Protein AF-X1BE67-F1 (afdb_monomer_lite)

Secondary structure (DSSP, 8-state):
-PPPTT-TTPEEE-TTS-EEEEE-SPPPTT-----EEEHHHHHHHHHHHT-

InterPro domains:
  IPR009003 Peptidase S1, PA clan [SSF50494] (5-33)

Foldseek 3Di:
DQFAVVQAQPFDADPVRDGQWGFHDRDDVPPSDTDTDGPVVVVVVVVVVVD

Organism: NCBI:txid412755

Sequence (51 aa):
AEGAHGSSGGPLLNKLGRIIGICVTGPVPGGGVTLCVSVVDIQVALEEYNS

pLDDT: mean 83.52, std 15.03, range [45.56, 97.75]

Radius of gyration: 12.47 Å; chains: 1; bounding box: 31×25×29 Å

Structure (mmCIF, N/CA/C/O backbone):
data_AF-X1BE67-F1
#
_entry.id   AF-X1BE67-F1
#
loop_
_atom_site.group_PDB
_atom_site.id
_atom_site.type_symbol
_atom_site.label_atom_id
_atom_site.label_alt_id
_atom_site.label_comp_id
_atom_site.label_asym_id
_atom_site.label_entity_id
_atom_site.label_seq_id
_atom_site.pdbx_PDB_ins_code
_atom_site.Cartn_x
_atom_site.Cartn_y
_atom_site.Cartn_z
_atom_site.occupancy
_atom_site.B_iso_or_equiv
_atom_site.auth_seq_id
_atom_site.auth_comp_id
_atom_site.auth_asym_id
_atom_site.auth_atom_id
_atom_site.pdbx_PDB_model_num
ATOM 1 N N . ALA A 1 1 ? 5.133 -7.546 -10.510 1.00 45.56 1 ALA A N 1
ATOM 2 C CA . ALA A 1 1 ? 5.469 -6.451 -11.433 1.00 45.56 1 ALA A CA 1
ATOM 3 C C . ALA A 1 1 ? 5.889 -5.275 -10.575 1.00 45.56 1 ALA A C 1
ATOM 5 O O . ALA A 1 1 ? 5.149 -4.936 -9.658 1.00 45.56 1 ALA A O 1
ATOM 6 N N . GLU A 1 2 ? 7.088 -4.745 -10.792 1.00 47.88 2 GLU A N 1
ATOM 7 C CA . GLU A 1 2 ? 7.514 -3.484 -10.180 1.00 47.88 2 GLU A CA 1
ATOM 8 C C . GLU A 1 2 ? 6.515 -2.398 -10.608 1.00 47.88 2 GLU A C 1
ATOM 10 O O . GLU A 1 2 ? 6.049 -2.426 -11.751 1.00 47.88 2 GLU A O 1
ATOM 15 N N . GLY A 1 3 ? 6.093 -1.517 -9.695 1.00 54.03 3 GLY A N 1
ATOM 16 C CA . GLY A 1 3 ? 5.122 -0.475 -10.036 1.00 54.03 3 GLY A CA 1
ATOM 17 C C . GLY A 1 3 ? 5.591 0.339 -11.250 1.00 54.03 3 GLY A C 1
ATOM 18 O O . GLY A 1 3 ? 6.774 0.570 -11.450 1.00 54.03 3 GLY A O 1
ATOM 19 N N . ALA A 1 4 ? 4.690 0.767 -12.120 1.00 59.97 4 ALA A N 1
ATOM 20 C CA . ALA A 1 4 ? 5.050 1.751 -13.136 1.00 59.97 4 ALA A CA 1
ATOM 21 C C . ALA A 1 4 ? 4.778 3.159 -12.592 1.00 59.97 4 ALA A C 1
ATOM 23 O O . ALA A 1 4 ? 4.064 3.332 -11.601 1.00 59.97 4 ALA A O 1
ATOM 24 N N . HIS A 1 5 ? 5.280 4.189 -13.272 1.00 58.34 5 HIS A N 1
ATOM 25 C CA . HIS A 1 5 ? 4.696 5.521 -13.115 1.00 58.34 5 HIS A CA 1
ATOM 26 C C . HIS A 1 5 ? 3.179 5.408 -13.354 1.00 58.34 5 HIS A C 1
ATOM 28 O O . HIS A 1 5 ? 2.756 4.804 -14.338 1.00 58.34 5 HIS A O 1
ATOM 34 N N . GLY A 1 6 ? 2.369 5.918 -12.421 1.00 61.31 6 GLY A N 1
ATOM 35 C CA . GLY A 1 6 ? 0.912 5.721 -12.423 1.00 61.31 6 GLY A CA 1
ATOM 36 C C . GLY A 1 6 ? 0.399 4.558 -11.562 1.00 61.31 6 GLY A C 1
ATOM 37 O O . GLY A 1 6 ? -0.802 4.326 -11.536 1.00 61.31 6 GLY A O 1
ATOM 38 N N . SER A 1 7 ? 1.258 3.854 -10.811 1.00 68.75 7 SER A N 1
ATOM 39 C CA . SER A 1 7 ? 0.820 2.832 -9.841 1.00 68.75 7 SER A CA 1
ATOM 40 C C . SER A 1 7 ? 0.250 3.399 -8.535 1.00 68.75 7 SER A C 1
ATOM 42 O O . SER A 1 7 ? -0.192 2.625 -7.688 1.00 68.75 7 SER A O 1
ATOM 44 N N . SER A 1 8 ? 0.289 4.722 -8.337 1.00 76.50 8 SER A N 1
ATOM 45 C CA . SER A 1 8 ? -0.287 5.365 -7.150 1.00 76.50 8 SER A CA 1
ATOM 46 C C . SER A 1 8 ? -1.803 5.157 -7.115 1.00 76.50 8 SER A C 1
ATOM 48 O O . SER A 1 8 ? -2.478 5.327 -8.129 1.00 76.50 8 SER A O 1
ATOM 50 N N . GLY A 1 9 ? -2.325 4.732 -5.965 1.00 81.88 9 GLY A N 1
ATOM 51 C CA . GLY A 1 9 ? -3.724 4.329 -5.794 1.00 81.88 9 GLY A CA 1
ATOM 52 C C . GLY A 1 9 ? -4.033 2.891 -6.232 1.00 81.88 9 GLY A C 1
ATOM 53 O O . GLY A 1 9 ? -5.155 2.428 -6.040 1.00 81.88 9 GLY A O 1
ATOM 54 N N . GLY A 1 10 ? -3.063 2.156 -6.789 1.00 88.56 10 GLY A N 1
ATOM 55 C CA . GLY A 1 10 ? -3.236 0.751 -7.164 1.00 88.56 10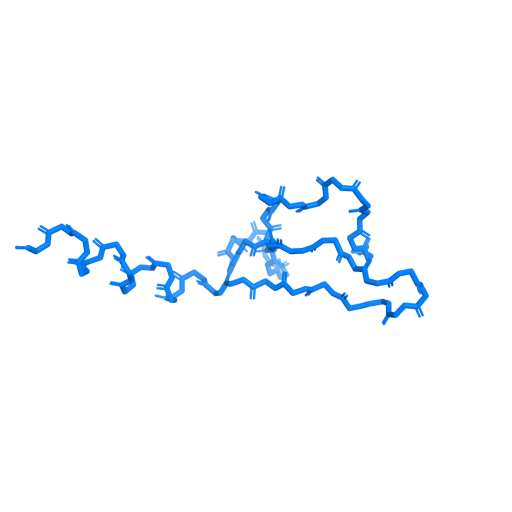 GLY A CA 1
ATOM 56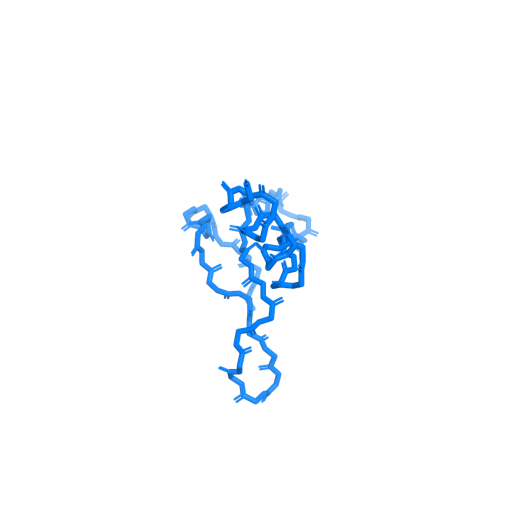 C C . GLY A 1 10 ? -3.284 -0.194 -5.951 1.00 88.56 10 GLY A C 1
ATOM 57 O O . GLY A 1 10 ? -2.611 0.066 -4.948 1.00 88.56 10 GLY A O 1
ATOM 58 N N . PRO A 1 11 ? -4.035 -1.310 -6.018 1.00 91.62 11 PRO A N 1
ATOM 59 C CA . PRO A 1 11 ? -4.118 -2.263 -4.917 1.00 91.62 11 PRO A CA 1
ATOM 60 C C . PRO A 1 11 ? -2.859 -3.137 -4.820 1.00 91.62 11 PRO A C 1
ATOM 62 O O . PRO A 1 11 ? -2.411 -3.718 -5.811 1.00 91.62 11 PRO A O 1
ATOM 65 N N . LEU A 1 12 ? -2.339 -3.310 -3.604 1.00 91.25 12 LEU A N 1
ATOM 66 C CA . LEU A 1 12 ? -1.369 -4.356 -3.284 1.00 91.25 12 LEU A CA 1
ATO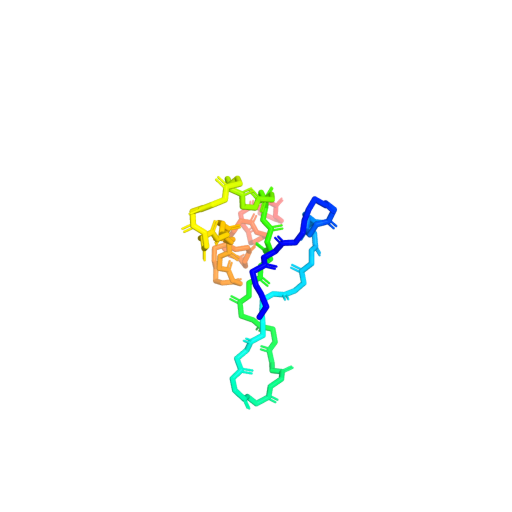M 67 C C . LEU A 1 12 ? -2.129 -5.646 -2.964 1.00 91.25 12 LEU A C 1
ATOM 69 O O . LEU A 1 12 ? -2.921 -5.686 -2.021 1.00 91.25 12 LEU A O 1
ATOM 73 N N . LEU A 1 13 ? -1.886 -6.699 -3.743 1.00 94.25 13 LEU A N 1
ATOM 74 C CA . LEU A 1 13 ? -2.577 -7.982 -3.617 1.00 94.25 13 LEU A CA 1
ATOM 75 C C . LEU A 1 13 ? -1.668 -9.055 -3.013 1.00 94.25 13 LEU A C 1
ATOM 77 O O . LEU A 1 13 ? -0.482 -9.134 -3.332 1.00 94.25 13 LEU A O 1
ATOM 81 N N . ASN A 1 14 ? -2.232 -9.929 -2.180 1.00 95.06 14 ASN A N 1
ATOM 82 C CA . ASN A 1 14 ? -1.546 -11.143 -1.736 1.00 95.06 14 ASN A CA 1
ATOM 83 C C . ASN A 1 14 ? -1.686 -12.290 -2.757 1.00 95.06 14 ASN A C 1
ATOM 85 O O . ASN A 1 14 ? -2.377 -12.176 -3.768 1.00 95.06 14 ASN A O 1
ATOM 89 N N . LYS A 1 15 ? -1.082 -13.448 -2.456 1.00 95.31 15 LYS A N 1
ATOM 90 C CA . LYS A 1 15 ? -1.114 -14.651 -3.313 1.00 95.31 15 LYS A CA 1
ATOM 91 C C . LYS A 1 15 ? -2.514 -15.203 -3.633 1.00 95.31 15 LYS A C 1
ATOM 93 O O . LYS A 1 15 ? -2.638 -16.057 -4.500 1.00 95.31 15 LYS A O 1
ATOM 98 N N . LEU A 1 16 ? -3.545 -14.768 -2.909 1.00 97.75 16 LEU A N 1
ATOM 99 C CA . LEU A 1 16 ? -4.940 -15.166 -3.111 1.00 97.75 16 LEU A CA 1
ATOM 100 C C . LEU A 1 16 ? -5.749 -14.091 -3.855 1.00 97.75 16 LEU A C 1
ATOM 102 O O . LEU A 1 16 ? -6.967 -14.211 -3.944 1.00 97.75 16 LEU A O 1
ATOM 106 N N . GLY A 1 17 ? -5.108 -13.014 -4.322 1.00 94.81 17 GLY A N 1
ATOM 107 C CA . GLY A 1 17 ? -5.785 -11.886 -4.964 1.00 94.81 17 GLY A CA 1
ATOM 108 C C . GLY A 1 17 ? -6.542 -10.971 -3.997 1.00 94.81 17 GLY A C 1
ATOM 109 O O . GLY A 1 17 ? -7.355 -10.166 -4.440 1.00 94.81 17 GLY A O 1
ATOM 110 N N . ARG A 1 18 ? -6.305 -11.073 -2.681 1.00 96.25 18 ARG A N 1
ATOM 111 C CA . ARG A 1 18 ? -6.933 -10.183 -1.689 1.00 96.25 18 ARG A CA 1
ATOM 112 C C . ARG A 1 18 ? -6.113 -8.910 -1.520 1.00 96.25 18 ARG A C 1
ATOM 114 O O . ARG A 1 18 ? -4.886 -8.991 -1.467 1.00 96.25 18 ARG A O 1
ATOM 121 N N . ILE A 1 19 ? -6.793 -7.775 -1.371 1.00 94.56 19 ILE A N 1
ATOM 122 C CA . ILE A 1 19 ? -6.167 -6.477 -1.097 1.00 94.56 19 ILE A CA 1
ATOM 123 C C . ILE A 1 19 ? -5.567 -6.492 0.310 1.00 94.56 19 ILE A C 1
ATOM 125 O O . ILE A 1 19 ? -6.248 -6.827 1.277 1.00 94.56 19 ILE A O 1
ATOM 129 N N . ILE A 1 20 ? -4.290 -6.134 0.407 1.00 96.12 20 ILE A N 1
ATOM 130 C CA . ILE A 1 20 ? -3.542 -6.006 1.665 1.00 96.12 20 ILE A CA 1
ATOM 131 C C . ILE A 1 20 ? -2.943 -4.605 1.859 1.00 96.12 20 ILE A C 1
ATOM 133 O O . ILE A 1 20 ? -2.368 -4.326 2.906 1.00 96.12 20 ILE A O 1
ATOM 137 N N . GLY A 1 21 ? -3.086 -3.715 0.876 1.00 94.44 21 GLY A N 1
ATOM 138 C CA . GLY A 1 21 ? -2.614 -2.338 0.963 1.00 94.44 21 GLY A CA 1
ATOM 139 C C . GLY A 1 21 ? -2.858 -1.545 -0.317 1.00 94.44 21 GLY A C 1
ATOM 140 O O . GLY A 1 21 ? -3.420 -2.070 -1.283 1.00 94.44 21 GLY A O 1
ATOM 141 N N . ILE A 1 22 ? -2.416 -0.290 -0.323 1.00 92.06 22 ILE A N 1
ATOM 142 C CA . ILE A 1 22 ? -2.499 0.627 -1.468 1.00 92.06 22 ILE A CA 1
ATOM 143 C C . ILE A 1 22 ? -1.106 1.175 -1.766 1.00 92.06 22 ILE A C 1
ATOM 145 O O . ILE A 1 22 ? -0.416 1.655 -0.867 1.00 92.06 22 ILE A O 1
ATOM 149 N N . CYS A 1 23 ? -0.691 1.118 -3.027 1.00 89.81 23 CYS A N 1
ATOM 150 C CA . CYS A 1 23 ? 0.562 1.704 -3.489 1.00 89.81 23 CYS A CA 1
ATOM 151 C C . CYS A 1 23 ? 0.471 3.237 -3.441 1.00 89.81 23 CYS A C 1
ATOM 153 O O . CYS A 1 23 ? -0.445 3.816 -4.025 1.00 89.81 23 CYS A O 1
ATOM 155 N N . VAL A 1 24 ? 1.424 3.906 -2.789 1.00 85.62 24 VAL A N 1
ATOM 156 C CA . VAL A 1 24 ? 1.394 5.374 -2.593 1.00 85.62 24 VAL A CA 1
ATOM 157 C C . VAL A 1 24 ? 2.444 6.129 -3.398 1.00 85.62 24 VAL A C 1
ATOM 159 O O . VAL A 1 24 ? 2.280 7.313 -3.677 1.00 85.62 24 VAL A O 1
ATOM 162 N N . THR A 1 25 ? 3.496 5.444 -3.838 1.00 77.06 25 THR A N 1
ATOM 163 C CA . THR A 1 25 ? 4.520 6.012 -4.720 1.00 77.06 25 THR A CA 1
ATOM 164 C C . THR A 1 25 ? 4.756 5.088 -5.902 1.00 77.06 25 THR A C 1
ATOM 166 O O . THR A 1 25 ? 4.643 3.869 -5.775 1.00 77.06 25 THR A O 1
ATOM 169 N N . GLY A 1 26 ? 5.121 5.655 -7.051 1.00 64.69 26 GLY 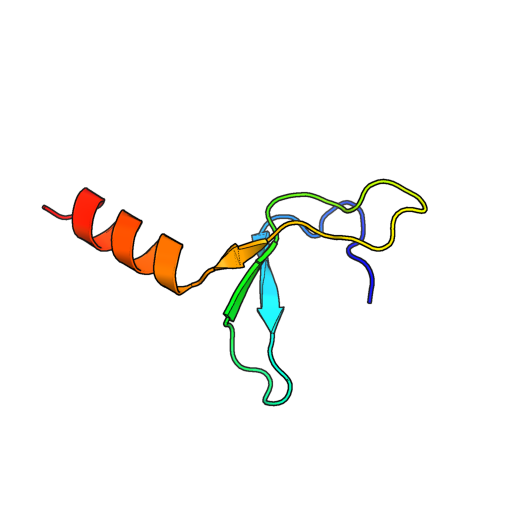A N 1
ATOM 170 C CA . GLY A 1 26 ? 5.789 4.873 -8.090 1.00 64.69 26 GLY A CA 1
ATOM 171 C C . GLY A 1 26 ? 7.162 4.422 -7.578 1.00 64.69 26 GLY A C 1
ATOM 172 O O . GLY A 1 26 ? 7.736 5.106 -6.722 1.00 64.69 26 GLY A O 1
ATOM 173 N N . PRO A 1 27 ? 7.699 3.280 -8.032 1.00 65.44 27 PRO A N 1
ATOM 174 C CA . PRO A 1 27 ? 9.047 2.898 -7.653 1.00 65.44 27 PRO A CA 1
ATOM 175 C C . PRO A 1 27 ? 10.060 3.897 -8.200 1.00 65.44 27 PRO A C 1
ATOM 177 O O . PRO A 1 27 ? 9.874 4.497 -9.262 1.00 65.44 27 PRO A O 1
ATOM 180 N N . VAL A 1 28 ? 11.170 4.029 -7.481 1.00 66.56 28 VAL A N 1
ATOM 181 C CA . VAL A 1 28 ? 12.354 4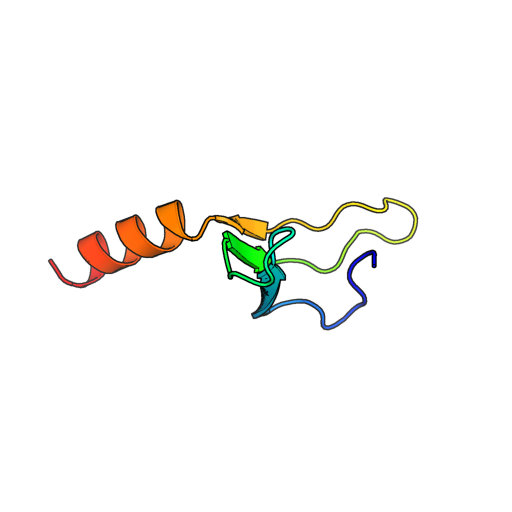.707 -8.004 1.00 66.56 28 VAL A CA 1
ATOM 182 C C . VAL A 1 28 ? 12.868 3.894 -9.204 1.00 66.56 28 VAL A C 1
ATOM 184 O O . VAL A 1 28 ? 13.016 2.673 -9.069 1.00 66.56 28 VAL A O 1
ATOM 187 N N . PRO A 1 29 ? 13.136 4.515 -10.372 1.00 64.12 29 PRO A N 1
ATOM 188 C CA . PRO A 1 29 ? 13.665 3.805 -11.535 1.00 64.12 29 PRO A CA 1
ATOM 189 C C . PRO A 1 29 ? 14.912 2.982 -11.182 1.00 64.12 29 PRO A C 1
ATOM 191 O O . PRO A 1 29 ? 15.868 3.512 -10.622 1.00 64.12 29 PRO A O 1
ATOM 194 N N . GLY A 1 30 ? 14.887 1.682 -11.490 1.00 66.31 30 GLY A N 1
ATOM 195 C CA . GLY A 1 30 ? 15.981 0.744 -11.200 1.00 66.31 30 GLY A CA 1
ATOM 196 C C . GLY A 1 30 ? 16.031 0.199 -9.766 1.00 66.31 30 GLY A C 1
ATOM 197 O O . GLY A 1 30 ? 16.911 -0.601 -9.466 1.00 66.31 30 GLY A O 1
ATOM 198 N N . GLY A 1 31 ? 15.111 0.609 -8.884 1.00 67.44 31 GLY A N 1
ATOM 199 C CA . GLY A 1 31 ? 15.096 0.188 -7.479 1.00 67.44 31 GLY A CA 1
ATOM 200 C C . GLY A 1 31 ? 14.231 -1.037 -7.170 1.00 67.44 31 GLY A C 1
ATOM 201 O O . GLY A 1 31 ? 14.411 -1.639 -6.119 1.00 67.44 31 GLY A O 1
ATOM 202 N N . GLY A 1 32 ? 13.272 -1.389 -8.031 1.00 71.50 32 GLY A N 1
ATOM 203 C CA . GLY A 1 32 ? 12.377 -2.542 -7.854 1.00 71.50 32 GLY A CA 1
ATOM 204 C C . GLY A 1 32 ? 11.491 -2.552 -6.602 1.00 71.50 32 GLY A C 1
ATOM 205 O O . GLY A 1 32 ? 10.827 -3.545 -6.313 1.00 71.50 32 GLY A O 1
ATOM 206 N N . VAL A 1 33 ? 11.441 -1.440 -5.865 1.00 76.12 33 VAL A N 1
ATOM 207 C CA . VAL A 1 33 ? 10.682 -1.294 -4.618 1.00 76.12 33 VAL A CA 1
ATOM 208 C C . VAL A 1 33 ? 9.588 -0.247 -4.792 1.00 76.12 33 VAL A C 1
ATOM 210 O O . VAL A 1 33 ? 9.850 0.884 -5.196 1.00 76.12 33 VAL A O 1
ATOM 213 N N . THR A 1 34 ? 8.360 -0.612 -4.429 1.00 81.44 34 THR A N 1
ATOM 214 C CA . THR A 1 34 ? 7.186 0.269 -4.403 1.00 81.44 34 THR A CA 1
ATOM 215 C C . THR A 1 34 ? 6.709 0.421 -2.960 1.00 81.44 34 THR A C 1
ATOM 217 O O . THR A 1 34 ? 6.491 -0.582 -2.281 1.00 81.44 34 THR A O 1
ATOM 220 N N . LEU A 1 35 ? 6.527 1.658 -2.483 1.00 85.69 35 LEU A N 1
ATOM 221 C CA . LEU A 1 35 ? 5.971 1.890 -1.146 1.00 85.69 35 LEU A CA 1
ATOM 222 C C . LEU A 1 35 ? 4.451 1.749 -1.177 1.00 85.69 35 LEU A C 1
ATOM 224 O O . LEU A 1 35 ? 3.774 2.308 -2.046 1.00 85.69 35 LEU A O 1
ATOM 228 N N . CYS A 1 36 ? 3.933 1.022 -0.195 1.00 90.06 36 CYS A N 1
ATOM 229 C CA . CYS A 1 36 ? 2.512 0.781 -0.006 1.00 90.06 36 CYS A CA 1
ATOM 230 C C . CYS A 1 36 ? 2.131 1.084 1.442 1.00 90.06 36 CYS A C 1
ATOM 232 O O . CYS A 1 36 ? 2.930 0.844 2.346 1.00 90.06 36 CYS A O 1
ATOM 234 N N . VAL A 1 37 ? 0.906 1.556 1.657 1.00 93.50 37 VAL A N 1
ATOM 235 C CA . VAL A 1 37 ? 0.299 1.656 2.990 1.00 93.50 37 VAL A CA 1
ATOM 236 C C . VAL A 1 37 ? -0.527 0.398 3.234 1.00 93.50 37 VAL A C 1
ATOM 238 O O . VAL A 1 37 ? -1.252 -0.051 2.341 1.00 93.50 37 VAL A O 1
ATOM 241 N N . SER A 1 38 ? -0.392 -0.192 4.421 1.00 95.50 38 SER A N 1
ATOM 242 C CA . SER A 1 38 ? -1.124 -1.397 4.814 1.00 95.50 38 SER A CA 1
ATOM 243 C C . SER A 1 38 ? -2.620 -1.117 4.954 1.00 95.50 38 SER A C 1
ATOM 245 O O . SER A 1 38 ? -3.024 -0.045 5.401 1.00 95.50 38 SER A O 1
ATOM 247 N N . VAL A 1 39 ? -3.459 -2.108 4.641 1.00 95.69 39 VAL A N 1
ATOM 248 C CA . VAL A 1 39 ? -4.907 -2.016 4.894 1.00 95.69 39 VAL A CA 1
ATOM 249 C C . VAL A 1 39 ? -5.230 -1.817 6.380 1.00 95.69 39 VAL A C 1
ATOM 251 O O . VAL A 1 39 ? -6.231 -1.185 6.695 1.00 95.69 39 VAL A O 1
ATOM 254 N N . VAL A 1 40 ? -4.372 -2.301 7.284 1.00 96.62 40 VAL A N 1
ATOM 255 C CA . VAL A 1 40 ? -4.550 -2.126 8.735 1.00 96.62 40 VAL A CA 1
ATOM 256 C C . VAL A 1 40 ? -4.391 -0.658 9.123 1.00 96.62 40 VAL A C 1
ATOM 258 O O . VAL A 1 40 ? -5.252 -0.113 9.801 1.00 96.62 40 VAL A O 1
ATOM 261 N N . ASP A 1 41 ? -3.346 0.009 8.629 1.00 96.69 41 ASP A N 1
ATOM 262 C CA . ASP A 1 41 ? -3.111 1.430 8.918 1.00 96.69 41 ASP A CA 1
ATOM 263 C C . ASP A 1 41 ? -4.240 2.302 8.348 1.00 96.69 41 ASP A C 1
ATOM 265 O O . ASP A 1 41 ? -4.683 3.254 8.986 1.00 96.69 41 ASP A O 1
ATOM 269 N N . ILE A 1 42 ? -4.757 1.940 7.166 1.00 95.00 42 ILE A N 1
ATOM 270 C CA . ILE A 1 42 ? -5.915 2.609 6.552 1.00 95.00 42 ILE A CA 1
ATOM 271 C C . ILE A 1 42 ? -7.167 2.453 7.425 1.00 95.00 42 ILE A C 1
ATOM 273 O O . ILE A 1 42 ? -7.922 3.410 7.577 1.00 95.00 42 ILE A O 1
ATOM 277 N N . GLN A 1 43 ? -7.402 1.264 7.989 1.00 95.75 43 GLN A N 1
ATOM 278 C CA . GLN A 1 43 ? -8.542 1.017 8.876 1.00 95.75 43 GLN A CA 1
ATOM 279 C C . GLN A 1 43 ? -8.449 1.848 10.156 1.00 95.75 43 GLN A C 1
ATOM 281 O O . GLN A 1 43 ? -9.422 2.514 10.498 1.00 95.75 43 GLN A O 1
ATOM 286 N N . VAL A 1 44 ? -7.278 1.880 10.799 1.00 97.38 44 VAL A N 1
ATOM 287 C CA . VAL A 1 44 ? -7.047 2.698 12.001 1.00 97.38 44 VAL A CA 1
ATOM 288 C C . VAL A 1 44 ? -7.304 4.178 11.707 1.00 97.38 44 VAL A C 1
ATOM 290 O O . VAL A 1 44 ? -8.076 4.821 12.412 1.00 97.38 44 VAL A O 1
ATOM 293 N N . ALA A 1 45 ? -6.745 4.707 10.614 1.00 95.88 45 ALA A N 1
ATOM 294 C CA . ALA A 1 45 ? -6.957 6.101 10.226 1.00 95.88 45 ALA A CA 1
ATOM 295 C C . ALA A 1 45 ? -8.437 6.423 9.932 1.00 95.88 45 ALA A C 1
ATOM 297 O O . ALA A 1 45 ? -8.902 7.530 10.202 1.00 95.88 45 ALA A O 1
ATOM 298 N N . LEU A 1 46 ? -9.190 5.467 9.377 1.00 96.44 46 LEU A N 1
ATOM 299 C CA . LEU A 1 46 ? -10.621 5.631 9.121 1.00 96.44 46 LEU A CA 1
ATOM 300 C C . LEU A 1 46 ? -11.442 5.641 10.418 1.00 96.44 46 LEU A C 1
ATOM 302 O O . LEU A 1 46 ? -12.399 6.406 10.525 1.00 96.44 46 LEU A O 1
ATOM 306 N N . GLU A 1 47 ? -11.101 4.797 11.388 1.00 97.62 47 GLU A N 1
ATOM 307 C CA . GLU A 1 47 ? -11.741 4.792 12.709 1.00 97.62 47 GLU A CA 1
ATOM 308 C C . GLU A 1 47 ? -11.492 6.113 13.448 1.00 97.62 47 GLU A C 1
ATOM 310 O O . GLU A 1 47 ? -12.437 6.713 13.964 1.00 97.62 47 GL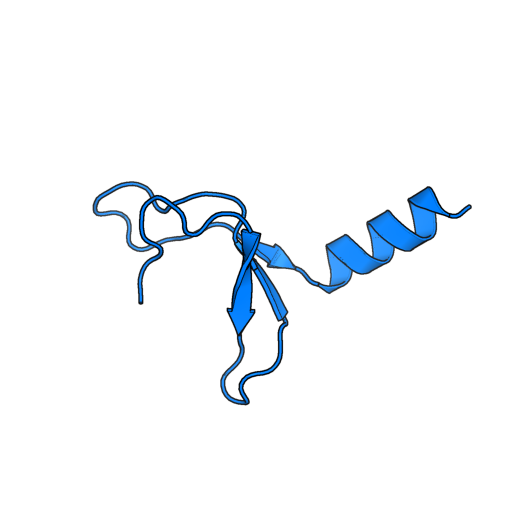U A O 1
ATOM 315 N N . GLU A 1 48 ? -10.251 6.611 13.419 1.00 97.12 48 GLU A N 1
ATOM 316 C CA . GLU A 1 48 ? -9.888 7.917 13.982 1.00 97.12 48 GLU A CA 1
ATOM 317 C C . GLU A 1 48 ? -10.642 9.070 13.308 1.00 97.12 48 GLU A C 1
ATOM 319 O O . GLU A 1 48 ? -11.113 9.973 13.992 1.00 97.12 48 GLU A O 1
ATOM 324 N N . TYR A 1 49 ? -10.797 9.039 11.980 1.00 96.38 49 TYR A N 1
ATOM 325 C CA . TYR A 1 49 ? -11.515 10.079 11.236 1.00 96.38 49 TYR A CA 1
ATOM 326 C C . TYR A 1 49 ? -13.018 10.139 11.555 1.00 96.38 49 TYR A C 1
ATOM 328 O O . TYR A 1 49 ? -13.617 11.211 11.501 1.00 96.38 49 TYR A O 1
ATOM 336 N N . ASN A 1 50 ? -13.640 8.992 11.837 1.00 96.44 50 ASN A N 1
ATOM 337 C CA . ASN A 1 50 ? -15.080 8.900 12.099 1.00 96.44 50 ASN A CA 1
ATOM 338 C C . ASN A 1 50 ? -15.462 9.125 13.572 1.00 96.44 50 ASN A C 1
ATOM 340 O O . ASN A 1 50 ? -16.654 9.080 13.888 1.00 96.44 50 ASN A O 1
ATOM 344 N N . SER A 1 51 ? -14.478 9.306 14.456 1.00 85.19 51 SER A N 1
ATOM 345 C CA . SER A 1 51 ? -14.675 9.572 15.888 1.00 85.19 51 SER A CA 1
ATOM 346 C C . SER A 1 51 ? -14.900 11.059 16.158 1.00 85.19 51 SER A C 1
ATOM 348 O O . SER A 1 51 ? -15.722 11.365 17.051 1.00 85.19 51 SER A O 1
#